Protein AF-A0A2U1L3G7-F1 (afdb_monomer)

InterPro domains:
  IPR022740 Polyphenol oxidase, C-terminal [PF12143] (25-99)

Radius of gyration: 17.49 Å; Cα contacts (8 Å, |Δi|>4): 101; chains: 1; bounding box: 60×28×33 Å

Secondary structure (DSSP, 8-state):
-------EEEEEEEEE----------S-----TTSEEE--EEEE-----TT-SS---------HHHHHHHT-TT-S--EEEEE--SS-TT-----------

Sequence (101 aa):
MGGSKTTDWISAPALEKESGDGGVKDDDEETAPDQTEFAGSFAQLPHKHKGKSSSKTNFRAGLTELLEELEADDDDNVLVTIVPRSGSEDITIDAIKIIYA

Structure (mmCIF, N/CA/C/O backbone):
data_AF-A0A2U1L3G7-F1
#
_entry.id   AF-A0A2U1L3G7-F1
#
loop_
_atom_site.group_PDB
_atom_site.id
_atom_site.type_symbol
_atom_site.label_atom_id
_atom_site.label_alt_id
_atom_site.label_comp_id
_atom_site.label_asym_id
_atom_site.label_entity_id
_atom_site.label_seq_id
_atom_site.pdbx_PDB_ins_code
_atom_site.Cartn_x
_atom_site.Cartn_y
_atom_site.Cartn_z
_atom_site.occupancy
_atom_site.B_iso_or_equiv
_atom_site.auth_seq_id
_atom_site.auth_comp_id
_atom_site.auth_asym_id
_atom_site.auth_atom_id
_atom_site.pdbx_PDB_model_num
ATOM 1 N N . MET A 1 1 ? 33.460 8.628 -17.632 1.00 36.56 1 MET A N 1
ATOM 2 C CA . MET A 1 1 ? 32.874 9.235 -16.419 1.00 36.56 1 MET A CA 1
ATOM 3 C C . MET A 1 1 ? 31.485 8.649 -16.223 1.00 36.56 1 MET A C 1
ATOM 5 O O . MET A 1 1 ? 30.638 8.859 -17.078 1.00 36.56 1 MET A O 1
ATOM 9 N N . GLY A 1 2 ? 31.301 7.815 -15.196 1.00 39.84 2 GLY A N 1
ATOM 10 C CA . GLY A 1 2 ? 30.062 7.069 -14.956 1.00 39.84 2 GLY A CA 1
ATOM 11 C C . GLY A 1 2 ? 28.976 7.958 -14.360 1.00 39.84 2 GLY A C 1
ATOM 12 O O . GLY A 1 2 ? 29.195 8.570 -13.317 1.00 39.84 2 GLY A O 1
ATOM 13 N N . GLY A 1 3 ? 27.843 8.037 -15.054 1.00 33.88 3 GLY A N 1
ATOM 14 C CA . GLY A 1 3 ? 26.671 8.800 -14.647 1.00 33.88 3 GLY A CA 1
ATOM 15 C C . GLY A 1 3 ? 26.046 8.277 -13.354 1.00 33.88 3 GLY A C 1
ATOM 16 O O . GLY A 1 3 ? 26.003 7.073 -13.091 1.00 33.88 3 GLY A O 1
ATOM 17 N N . SER A 1 4 ? 25.598 9.244 -12.567 1.00 45.75 4 SER A N 1
ATOM 18 C CA . SER A 1 4 ? 24.853 9.201 -11.314 1.00 45.75 4 SER A CA 1
ATOM 19 C C . SER A 1 4 ? 23.847 8.048 -11.249 1.00 45.75 4 SER A C 1
ATOM 21 O O . SER A 1 4 ? 22.900 8.010 -12.027 1.00 45.75 4 SER A O 1
ATOM 23 N N . LYS A 1 5 ? 24.005 7.121 -10.298 1.00 40.47 5 LYS A N 1
ATOM 24 C CA . LYS A 1 5 ? 22.953 6.148 -9.959 1.00 40.47 5 LYS A CA 1
ATOM 25 C C . LYS A 1 5 ? 22.122 6.752 -8.832 1.00 40.47 5 LYS A C 1
ATOM 27 O O . LYS A 1 5 ? 22.350 6.448 -7.664 1.00 40.47 5 LYS A O 1
ATOM 32 N N . THR A 1 6 ? 21.299 7.734 -9.195 1.00 40.91 6 THR A N 1
ATOM 33 C CA . THR A 1 6 ? 20.398 8.395 -8.252 1.00 40.91 6 THR A CA 1
ATOM 34 C C . THR A 1 6 ? 19.217 7.481 -7.940 1.00 40.91 6 THR A C 1
ATOM 36 O O . THR A 1 6 ? 18.846 6.630 -8.735 1.00 40.91 6 THR A O 1
ATOM 39 N N . THR A 1 7 ? 18.722 7.657 -6.728 1.00 47.09 7 THR A N 1
ATOM 40 C CA . THR A 1 7 ? 17.715 6.914 -5.970 1.00 47.09 7 THR A CA 1
ATOM 41 C C . THR A 1 7 ? 16.341 6.814 -6.633 1.00 47.09 7 THR A C 1
ATOM 43 O O . THR A 1 7 ? 15.823 7.837 -7.077 1.00 47.09 7 THR A O 1
ATOM 46 N N . ASP A 1 8 ? 15.708 5.639 -6.565 1.00 47.94 8 ASP A N 1
ATOM 47 C CA . ASP A 1 8 ? 14.390 5.391 -7.160 1.00 47.94 8 ASP A CA 1
ATOM 48 C C . ASP A 1 8 ? 13.282 5.263 -6.099 1.00 47.94 8 ASP A C 1
ATOM 50 O O . ASP A 1 8 ? 13.396 4.535 -5.108 1.00 47.94 8 ASP A O 1
ATOM 54 N N . TRP A 1 9 ? 12.231 6.057 -6.306 1.00 38.22 9 TRP A N 1
ATOM 55 C CA . TRP A 1 9 ? 11.055 6.231 -5.456 1.00 38.22 9 TRP A CA 1
ATOM 56 C C . TRP A 1 9 ? 9.872 5.533 -6.137 1.00 38.22 9 TRP A C 1
ATOM 58 O O . TRP A 1 9 ? 9.673 5.723 -7.334 1.00 38.22 9 TRP A O 1
ATOM 68 N N . ILE A 1 10 ? 9.070 4.763 -5.407 1.00 47.22 10 ILE A N 1
ATOM 69 C CA . ILE A 1 10 ? 7.785 4.223 -5.873 1.00 47.22 10 ILE A CA 1
ATOM 70 C C . ILE A 1 10 ? 6.727 4.801 -4.931 1.00 47.22 10 ILE A C 1
ATOM 72 O O . ILE A 1 10 ? 6.811 4.616 -3.719 1.00 47.22 10 ILE A O 1
ATOM 76 N N . SER A 1 11 ? 5.748 5.543 -5.444 1.00 44.97 11 SER A N 1
ATOM 77 C CA . SER A 1 11 ? 4.600 5.913 -4.609 1.00 44.97 11 SER A CA 1
ATOM 78 C C . SER A 1 11 ? 3.681 4.704 -4.483 1.00 44.97 11 SER A C 1
ATOM 80 O O . SER A 1 11 ? 3.484 3.957 -5.442 1.00 44.97 11 SER A O 1
ATOM 82 N N . ALA A 1 12 ? 3.195 4.480 -3.268 1.00 45.03 12 ALA A N 1
ATOM 83 C CA . ALA A 1 12 ? 2.315 3.379 -2.928 1.00 45.03 12 ALA A CA 1
ATOM 84 C C . ALA A 1 12 ? 0.886 3.679 -3.423 1.00 45.03 12 ALA A C 1
ATOM 86 O O . ALA A 1 12 ? 0.674 4.692 -4.101 1.00 45.03 12 ALA A O 1
ATOM 87 N N . PRO A 1 13 ? -0.069 2.773 -3.174 1.00 41.44 13 PRO A N 1
ATOM 88 C CA . PRO A 1 13 ? -1.346 2.861 -3.837 1.00 41.44 13 PRO A CA 1
ATOM 89 C C . PRO A 1 13 ? -2.218 4.022 -3.365 1.00 41.44 13 PRO A C 1
ATOM 91 O O . PRO A 1 13 ? -2.282 4.285 -2.166 1.00 41.44 13 PRO A O 1
ATOM 94 N N . ALA A 1 14 ? -2.911 4.664 -4.301 1.00 49.31 14 ALA A N 1
ATOM 95 C CA . ALA A 1 14 ? -4.079 5.490 -4.027 1.00 49.31 14 ALA A CA 1
ATOM 96 C C . ALA A 1 14 ? -5.286 4.574 -3.795 1.00 49.31 14 ALA A C 1
ATOM 98 O O . ALA A 1 14 ? -5.486 3.649 -4.578 1.00 49.31 14 ALA A O 1
ATOM 99 N N . LEU A 1 15 ? -6.041 4.771 -2.713 1.00 48.72 15 LEU A N 1
ATOM 100 C CA . LEU A 1 15 ? -7.315 4.070 -2.568 1.00 48.72 15 LEU A CA 1
ATOM 101 C C . LEU A 1 15 ? -8.400 4.838 -3.318 1.00 48.72 15 LEU A C 1
ATOM 103 O O . LEU A 1 15 ? -8.484 6.043 -3.120 1.00 48.72 15 LEU A O 1
ATOM 107 N N . GLU A 1 16 ? -9.201 4.178 -4.154 1.00 61.31 16 GLU A N 1
ATOM 108 C CA . GLU A 1 16 ? -10.349 4.806 -4.831 1.00 61.31 16 GLU A CA 1
ATOM 109 C C . GLU A 1 16 ? -11.653 4.108 -4.413 1.00 61.31 16 GLU A C 1
ATOM 111 O O . GLU A 1 16 ? -11.667 2.905 -4.120 1.00 61.31 16 GLU A O 1
ATOM 116 N N . LYS A 1 17 ? -12.753 4.863 -4.365 1.00 49.41 17 LYS A N 1
ATOM 117 C CA . LYS A 1 17 ? -14.091 4.325 -4.085 1.00 49.41 17 LYS A CA 1
ATOM 118 C C . LYS A 1 17 ? -14.684 3.628 -5.307 1.00 49.41 17 LYS A C 1
ATOM 120 O O . LYS A 1 17 ? -14.577 4.139 -6.417 1.00 49.41 17 LYS A O 1
ATOM 125 N N . GLU A 1 18 ? -15.382 2.512 -5.096 1.00 50.09 18 GLU A N 1
ATOM 126 C CA . GLU A 1 18 ? -16.274 1.930 -6.107 1.00 50.09 18 GLU A CA 1
ATOM 127 C C . GLU A 1 18 ? -17.716 2.340 -5.772 1.00 50.09 18 GLU A C 1
ATOM 129 O O . GLU A 1 18 ? -18.290 1.870 -4.791 1.00 50.09 18 GLU A O 1
ATOM 134 N N . SER A 1 19 ? -18.299 3.257 -6.554 1.00 48.62 19 SER A N 1
ATOM 135 C CA . SER A 1 19 ? -19.677 3.701 -6.333 1.00 48.62 19 SER A CA 1
ATOM 136 C C . SER A 1 19 ? -20.668 2.647 -6.854 1.00 48.62 19 SER A C 1
ATOM 138 O O . SER A 1 19 ? -20.673 2.272 -8.025 1.00 48.62 19 SER A O 1
ATOM 140 N N . GLY A 1 20 ? -21.494 2.100 -5.961 1.00 56.38 20 GLY A N 1
ATOM 141 C CA . GLY A 1 20 ? -22.512 1.110 -6.301 1.00 56.38 20 GLY A CA 1
ATOM 142 C C . GLY A 1 20 ? -23.872 1.745 -6.582 1.00 56.38 20 GLY A C 1
ATOM 143 O O . GLY A 1 20 ? -24.711 1.777 -5.686 1.00 56.38 20 GLY A O 1
ATOM 144 N N . ASP A 1 21 ? -24.135 2.183 -7.817 1.00 45.66 21 ASP A N 1
ATOM 145 C CA . ASP A 1 21 ? -25.509 2.312 -8.330 1.00 45.66 21 ASP A CA 1
ATOM 146 C C . ASP A 1 21 ? -25.576 2.051 -9.842 1.00 45.66 21 ASP A C 1
ATOM 148 O O . ASP A 1 21 ? -24.722 2.467 -10.623 1.00 45.66 21 ASP A O 1
ATOM 152 N N . GLY A 1 22 ? -26.593 1.295 -10.259 1.00 53.81 22 GLY A N 1
ATOM 153 C CA . GLY A 1 22 ? -26.748 0.788 -11.620 1.00 53.81 22 GLY A CA 1
ATOM 154 C C . GLY A 1 22 ? -27.025 1.884 -12.651 1.00 53.81 22 GLY A C 1
ATOM 155 O O . GLY A 1 22 ? -28.179 2.141 -12.989 1.00 53.81 22 GLY A O 1
ATOM 156 N N . GLY A 1 23 ? -25.965 2.453 -13.219 1.00 42.22 23 GLY A N 1
ATOM 157 C CA . GLY A 1 23 ? -25.976 3.306 -14.407 1.00 42.22 23 GLY A CA 1
ATOM 158 C C . GLY A 1 23 ? -25.190 2.669 -15.555 1.00 42.22 23 GLY A C 1
ATOM 159 O O . GLY A 1 23 ? -24.256 1.905 -15.339 1.00 42.22 23 GLY A O 1
ATOM 160 N N . VAL A 1 24 ? -25.607 2.928 -16.793 1.00 44.56 24 VAL A N 1
ATOM 161 C CA . VAL A 1 24 ? -24.979 2.419 -18.024 1.00 44.56 24 VAL A CA 1
ATOM 162 C C . VAL A 1 24 ? -23.472 2.711 -18.022 1.00 44.56 24 VAL A C 1
ATOM 164 O O . VAL A 1 24 ? -23.077 3.868 -17.952 1.00 44.56 24 VAL A O 1
ATOM 167 N N . LYS A 1 25 ? -22.655 1.654 -18.112 1.00 40.78 25 LYS A N 1
ATOM 168 C CA . LYS A 1 25 ? -21.193 1.729 -18.217 1.00 40.78 25 LYS A CA 1
ATOM 169 C C . LYS A 1 25 ? -20.773 2.265 -19.585 1.00 40.78 25 LYS A C 1
ATOM 171 O O . LYS A 1 25 ? -20.816 1.522 -20.565 1.00 40.78 25 LYS A O 1
ATOM 176 N N . ASP A 1 26 ? -20.330 3.513 -19.613 1.00 43.62 26 ASP A N 1
ATOM 177 C CA . ASP A 1 26 ? -19.289 3.968 -20.530 1.00 43.62 26 ASP A CA 1
ATOM 178 C C . ASP A 1 26 ? -17.955 3.877 -19.756 1.00 43.62 26 ASP A C 1
ATOM 180 O O . ASP A 1 26 ? -17.886 4.309 -18.609 1.00 43.62 26 ASP A O 1
ATOM 184 N N . ASP A 1 27 ? -16.932 3.238 -20.339 1.00 50.31 27 ASP A N 1
ATOM 185 C CA . ASP A 1 27 ? -15.608 2.931 -19.746 1.00 50.31 27 ASP A CA 1
ATOM 186 C C . ASP A 1 27 ? -14.731 4.190 -19.500 1.00 50.31 27 ASP A C 1
ATOM 188 O O . ASP A 1 27 ? -13.577 4.245 -19.925 1.00 50.31 27 ASP A O 1
ATOM 192 N N . ASP A 1 28 ? -15.273 5.226 -18.858 1.00 49.03 28 ASP A N 1
ATOM 193 C CA . ASP A 1 28 ? -14.547 6.453 -18.494 1.00 49.03 28 ASP A CA 1
ATOM 194 C C . ASP A 1 28 ? -15.166 7.102 -17.243 1.00 49.03 28 ASP A C 1
ATOM 196 O O . ASP A 1 28 ? -15.529 8.278 -17.226 1.00 49.03 28 ASP A O 1
ATOM 200 N N . GLU A 1 29 ? -15.360 6.314 -16.182 1.00 48.47 29 GLU A N 1
ATOM 201 C CA . GLU A 1 29 ? -15.627 6.876 -14.856 1.00 48.47 29 GLU A CA 1
ATOM 202 C C . GLU A 1 29 ? -14.286 7.394 -14.313 1.00 48.47 29 GLU A C 1
ATOM 204 O O . GLU A 1 29 ? -13.548 6.676 -13.639 1.00 48.47 29 GLU A O 1
ATOM 209 N N . GLU A 1 30 ? -13.920 8.623 -14.704 1.00 49.69 30 GLU A N 1
ATOM 210 C CA . GLU A 1 30 ? -12.861 9.388 -14.041 1.00 49.69 30 GLU A CA 1
ATOM 211 C C . GLU A 1 30 ? -13.231 9.480 -12.557 1.00 49.69 30 GLU A C 1
ATOM 213 O O . GLU A 1 30 ? -14.120 10.243 -12.170 1.00 49.69 30 GLU A O 1
ATOM 218 N N . THR A 1 31 ? -12.556 8.686 -11.726 1.00 51.66 31 THR A N 1
ATOM 219 C CA . THR A 1 31 ? -12.559 8.854 -10.276 1.00 51.66 31 THR A CA 1
ATOM 220 C C . THR A 1 31 ? -12.173 10.297 -9.992 1.00 51.66 31 THR A C 1
ATOM 222 O O . THR A 1 31 ? -11.100 10.779 -10.369 1.00 51.66 31 THR A O 1
ATOM 225 N N . ALA A 1 32 ? -13.109 11.044 -9.411 1.00 50.91 32 ALA A N 1
ATOM 226 C CA . ALA A 1 32 ? -12.894 12.454 -9.173 1.00 50.91 32 ALA A CA 1
ATOM 227 C C . ALA A 1 32 ? -11.681 12.614 -8.226 1.00 50.91 32 ALA A C 1
ATOM 229 O O . ALA A 1 32 ? -11.503 11.810 -7.308 1.00 50.91 32 ALA A O 1
ATOM 230 N N . PRO A 1 33 ? -10.791 13.599 -8.452 1.00 51.16 33 PRO A N 1
ATOM 231 C CA . PRO A 1 33 ? -9.525 13.721 -7.718 1.00 51.16 33 PRO A CA 1
ATOM 232 C C . PRO A 1 33 ? -9.694 13.945 -6.205 1.00 51.16 33 PRO A C 1
ATOM 234 O O . PRO A 1 33 ? -8.720 13.868 -5.462 1.00 51.16 33 PRO A O 1
ATOM 237 N N . ASP A 1 34 ? -10.911 14.243 -5.754 1.00 55.50 34 ASP A N 1
ATOM 238 C CA . ASP A 1 34 ? -11.338 14.338 -4.360 1.00 55.50 34 ASP A CA 1
ATOM 239 C C . ASP A 1 34 ? -11.733 12.989 -3.729 1.00 55.50 34 ASP A C 1
ATOM 241 O O . ASP A 1 34 ? -12.041 12.956 -2.544 1.00 55.50 34 ASP A O 1
ATOM 245 N N . GLN A 1 35 ? -11.693 11.879 -4.474 1.00 64.25 35 GLN A N 1
ATOM 246 C CA . GLN A 1 35 ? -12.055 10.536 -3.994 1.00 64.25 35 GLN A CA 1
ATOM 247 C C . GLN A 1 35 ? -10.862 9.583 -3.856 1.00 64.25 35 GLN A C 1
ATOM 249 O O . GLN A 1 35 ? -11.044 8.363 -3.841 1.00 64.25 35 GLN A O 1
ATOM 254 N N . THR A 1 36 ? -9.640 10.121 -3.772 1.00 67.75 36 THR A N 1
ATOM 255 C CA . THR A 1 36 ? -8.427 9.305 -3.649 1.00 67.75 36 THR A CA 1
ATOM 256 C C . THR A 1 36 ? -7.519 9.778 -2.522 1.00 67.75 36 THR A C 1
ATOM 258 O O . THR A 1 36 ? -7.080 10.928 -2.528 1.00 67.75 36 THR A O 1
ATOM 261 N N . GLU A 1 37 ? -7.165 8.872 -1.610 1.00 79.81 37 GLU A N 1
ATOM 262 C CA . GLU A 1 37 ? -6.296 9.161 -0.459 1.00 79.81 37 GLU A CA 1
ATOM 263 C C . GLU A 1 37 ? -4.928 8.476 -0.613 1.00 79.81 37 GLU A C 1
ATOM 265 O O . GLU A 1 37 ? -4.811 7.359 -1.136 1.00 79.81 37 GLU A O 1
ATOM 270 N N . PHE A 1 38 ? -3.860 9.133 -0.147 1.00 84.88 38 PHE A N 1
ATOM 271 C CA . PHE A 1 38 ? -2.490 8.646 -0.317 1.00 84.88 38 PHE A CA 1
ATOM 272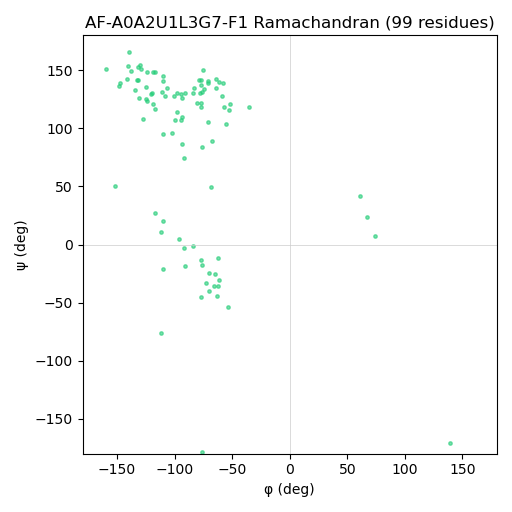 C C . PHE A 1 38 ? -1.990 7.838 0.887 1.00 84.88 38 PHE A C 1
ATOM 274 O O . PHE A 1 38 ? -1.582 8.395 1.904 1.00 84.88 38 PHE A O 1
ATOM 281 N N . ALA A 1 39 ? -1.885 6.514 0.725 1.00 88.06 39 ALA A N 1
ATOM 282 C CA . ALA A 1 39 ? -1.454 5.614 1.801 1.00 88.06 39 ALA A CA 1
ATOM 283 C C . ALA A 1 39 ? 0.063 5.613 2.089 1.00 88.06 39 ALA A C 1
ATOM 285 O O . ALA A 1 39 ? 0.511 5.072 3.103 1.00 88.06 39 ALA A O 1
ATOM 286 N N . GLY A 1 40 ? 0.886 6.189 1.205 1.00 88.25 40 GLY A N 1
ATOM 287 C CA . GLY A 1 40 ? 2.320 6.379 1.444 1.00 88.25 40 GLY A CA 1
ATOM 288 C C . GLY A 1 40 ? 3.215 6.095 0.241 1.00 88.25 40 GLY A C 1
ATOM 289 O O . GLY A 1 40 ? 2.761 5.911 -0.881 1.00 88.25 40 GLY A O 1
ATOM 290 N N . SER A 1 41 ? 4.532 6.069 0.458 1.00 87.00 41 SER A N 1
ATOM 291 C CA . SER A 1 41 ? 5.518 5.732 -0.580 1.00 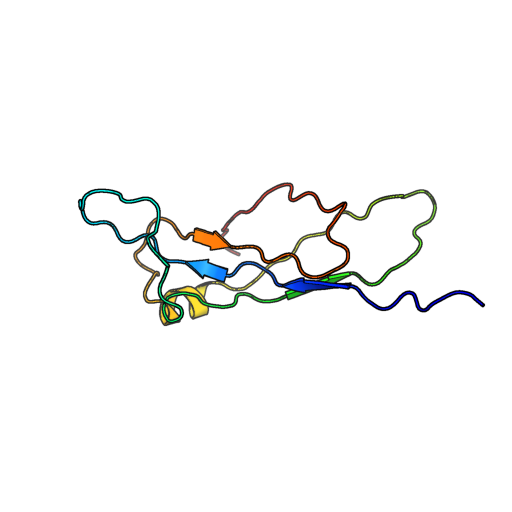87.00 41 SER A CA 1
ATOM 292 C C . SER A 1 41 ? 6.526 4.698 -0.093 1.00 87.00 41 SER A C 1
ATOM 294 O O . SER A 1 41 ? 6.822 4.586 1.097 1.00 87.00 41 SER A O 1
ATOM 296 N N . PHE A 1 42 ? 7.068 3.941 -1.040 1.00 86.69 42 PHE A N 1
ATOM 297 C CA . PHE A 1 42 ? 8.116 2.962 -0.828 1.00 86.69 42 PHE A CA 1
ATOM 298 C C . PHE A 1 42 ? 9.306 3.275 -1.740 1.00 86.69 42 PHE A C 1
ATOM 300 O O . PHE A 1 42 ? 9.189 3.316 -2.959 1.00 86.69 42 PHE A O 1
ATOM 307 N N . ALA A 1 43 ? 10.489 3.462 -1.165 1.00 85.75 43 ALA A N 1
ATOM 308 C CA . ALA A 1 43 ? 11.715 3.654 -1.932 1.00 85.75 43 ALA A CA 1
ATOM 309 C C . ALA A 1 43 ? 12.754 2.627 -1.496 1.00 85.75 43 ALA A C 1
ATOM 311 O O . ALA A 1 43 ? 12.974 2.415 -0.301 1.00 85.75 43 ALA A O 1
ATOM 312 N N . GLN A 1 44 ? 13.426 2.013 -2.468 1.00 81.88 44 GLN A N 1
ATOM 313 C CA . GLN A 1 44 ? 14.520 1.093 -2.198 1.00 81.88 44 GLN A CA 1
ATOM 314 C C . GLN A 1 44 ? 15.811 1.646 -2.789 1.00 81.88 44 GLN A C 1
ATOM 316 O O . GLN A 1 44 ? 15.973 1.765 -4.000 1.00 81.88 44 GLN A O 1
ATOM 321 N N . LEU A 1 45 ? 16.772 1.942 -1.917 1.00 83.38 45 LEU A N 1
ATOM 322 C CA . LEU A 1 45 ? 18.080 2.411 -2.353 1.00 83.38 45 LEU A CA 1
ATOM 323 C C . LEU A 1 45 ? 18.870 1.272 -3.018 1.00 83.38 45 LEU A C 1
ATOM 325 O O . LEU A 1 45 ? 18.873 0.151 -2.487 1.00 83.38 45 LEU A O 1
ATOM 329 N N . PRO A 1 46 ? 19.590 1.535 -4.126 1.00 77.56 46 PRO A N 1
ATOM 330 C CA . PRO A 1 46 ? 20.469 0.549 -4.736 1.00 77.56 46 PRO A CA 1
ATOM 331 C C . PRO A 1 46 ? 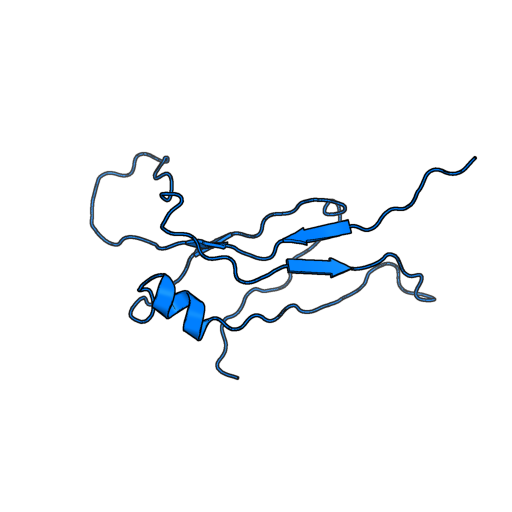21.518 0.058 -3.735 1.00 77.56 46 PRO A C 1
ATOM 333 O O . PRO A 1 46 ? 22.350 0.823 -3.249 1.00 77.56 46 PRO A O 1
ATOM 336 N N . HIS A 1 47 ? 21.504 -1.238 -3.440 1.00 78.75 47 HIS A N 1
ATOM 337 C CA . HIS A 1 47 ? 22.495 -1.870 -2.577 1.00 78.75 47 HIS A CA 1
ATOM 338 C C . HIS A 1 47 ? 22.853 -3.256 -3.111 1.00 78.75 47 HIS A C 1
ATOM 340 O O . HIS A 1 47 ? 22.016 -3.982 -3.642 1.00 78.75 47 HIS A O 1
ATOM 346 N N . LYS A 1 48 ? 24.133 -3.628 -2.999 1.00 76.31 48 LYS A N 1
ATOM 347 C CA . LYS A 1 48 ? 24.641 -4.895 -3.532 1.00 76.31 48 LYS A CA 1
ATOM 348 C C . LYS A 1 48 ? 24.597 -5.964 -2.450 1.00 76.31 48 LYS A C 1
ATOM 350 O O . LYS A 1 48 ? 25.407 -5.945 -1.527 1.00 76.31 48 LYS A O 1
ATOM 355 N N . HIS A 1 49 ? 23.700 -6.931 -2.596 1.00 76.25 49 HIS A N 1
ATOM 356 C CA . HIS A 1 49 ? 23.690 -8.111 -1.744 1.00 76.25 49 HIS A CA 1
ATOM 357 C C . HIS A 1 49 ? 24.497 -9.234 -2.415 1.00 76.25 49 HIS A C 1
ATOM 359 O O . HIS A 1 49 ? 24.256 -9.582 -3.572 1.00 76.25 49 HIS A O 1
ATOM 365 N N . LYS A 1 50 ? 25.490 -9.815 -1.722 1.00 80.38 50 LYS A N 1
ATOM 366 C CA . LYS A 1 50 ? 26.254 -10.948 -2.282 1.00 80.38 50 LYS A CA 1
ATOM 367 C C . LYS A 1 50 ? 25.294 -12.100 -2.602 1.00 80.38 50 LYS A C 1
ATOM 369 O O . LYS A 1 50 ? 24.522 -12.507 -1.735 1.00 80.38 50 LYS A O 1
ATOM 374 N N . GLY A 1 51 ? 25.360 -12.599 -3.837 1.00 76.88 51 GLY A N 1
ATOM 375 C CA . GLY A 1 51 ? 24.623 -13.780 -4.294 1.00 76.88 51 GLY A CA 1
ATOM 376 C C . GLY A 1 51 ? 23.120 -13.595 -4.525 1.00 76.88 51 GLY A C 1
ATOM 377 O O . GLY A 1 51 ? 22.452 -14.590 -4.779 1.00 76.88 51 GLY A O 1
ATOM 378 N N . LYS A 1 52 ? 22.577 -12.370 -4.446 1.00 76.06 52 LYS A N 1
ATOM 379 C CA . LYS A 1 52 ? 21.159 -12.097 -4.734 1.00 76.06 52 LYS A CA 1
ATOM 380 C C . LYS A 1 52 ? 21.043 -11.012 -5.801 1.00 76.06 52 LYS A C 1
ATOM 382 O O . LYS A 1 52 ? 21.629 -9.943 -5.650 1.00 76.06 52 LYS A O 1
ATOM 387 N N . SER A 1 53 ? 20.316 -11.314 -6.873 1.00 75.88 53 SER A N 1
ATOM 388 C CA . SER A 1 53 ? 20.026 -10.388 -7.975 1.00 75.88 53 SER A CA 1
ATOM 389 C C . SER A 1 53 ? 18.731 -9.601 -7.773 1.00 75.88 53 SER A C 1
ATOM 391 O O . SER A 1 53 ? 18.564 -8.568 -8.407 1.00 75.88 53 SER A O 1
ATOM 393 N N . SER A 1 54 ? 17.843 -10.058 -6.886 1.00 79.94 54 SER A N 1
ATOM 394 C CA . SER A 1 54 ? 16.587 -9.392 -6.542 1.00 79.94 54 SER A CA 1
ATOM 395 C C . SER A 1 54 ? 16.424 -9.259 -5.026 1.00 79.94 54 SER A C 1
ATOM 397 O O . SER A 1 54 ? 16.980 -10.040 -4.244 1.00 79.94 54 SER A O 1
ATOM 399 N N . SER A 1 55 ? 15.647 -8.259 -4.614 1.00 83.81 55 SER A N 1
ATOM 400 C CA . SER A 1 55 ? 15.261 -8.037 -3.221 1.00 83.81 55 SER A CA 1
ATOM 401 C C . SER A 1 55 ? 13.773 -8.309 -3.063 1.00 83.81 55 SER A C 1
ATOM 403 O O . SER A 1 55 ? 12.970 -7.800 -3.839 1.00 83.81 55 SER A O 1
ATOM 405 N N . LYS A 1 56 ? 13.401 -9.093 -2.046 1.00 88.69 56 LYS A N 1
ATOM 406 C CA . LYS A 1 56 ? 12.005 -9.265 -1.633 1.00 88.69 56 LYS A CA 1
ATOM 407 C C . LYS A 1 56 ? 11.755 -8.383 -0.416 1.00 88.69 56 LYS A C 1
ATOM 409 O O . LYS A 1 56 ? 12.520 -8.434 0.545 1.00 88.69 56 LYS A O 1
ATOM 414 N N . THR A 1 57 ? 10.712 -7.572 -0.488 1.00 89.69 57 THR A N 1
ATOM 415 C CA . THR A 1 57 ? 10.350 -6.572 0.519 1.00 89.69 57 THR A CA 1
ATOM 416 C C . THR A 1 57 ? 8.835 -6.557 0.703 1.00 89.69 57 THR A C 1
ATOM 418 O O . THR A 1 57 ? 8.103 -7.117 -0.114 1.00 89.69 57 THR A O 1
ATOM 421 N N . ASN A 1 58 ? 8.370 -5.932 1.780 1.00 91.69 58 ASN A N 1
ATOM 422 C CA . ASN A 1 58 ? 6.961 -5.685 2.043 1.00 91.69 58 ASN A CA 1
ATOM 423 C C . ASN A 1 58 ? 6.761 -4.222 2.450 1.00 91.69 58 ASN A C 1
ATOM 425 O O . ASN A 1 58 ? 7.552 -3.669 3.211 1.00 91.69 58 ASN A O 1
ATOM 429 N N . PHE A 1 59 ? 5.668 -3.628 1.986 1.00 91.81 59 PHE A N 1
ATOM 430 C CA . PHE A 1 59 ? 5.190 -2.320 2.419 1.00 91.81 59 PHE A CA 1
ATOM 431 C C . PHE A 1 59 ? 3.904 -2.513 3.231 1.00 91.81 59 PHE A C 1
ATOM 433 O O . PHE A 1 59 ? 3.100 -3.391 2.916 1.00 91.81 59 PHE A O 1
ATOM 440 N N . ARG A 1 60 ? 3.743 -1.746 4.309 1.00 92.62 60 ARG A N 1
ATOM 441 C CA . ARG A 1 60 ? 2.533 -1.717 5.139 1.00 92.62 60 ARG A CA 1
ATOM 442 C C . ARG A 1 60 ? 2.192 -0.259 5.415 1.00 92.62 60 ARG A C 1
ATOM 444 O O . ARG A 1 60 ? 3.082 0.490 5.809 1.00 92.62 60 ARG A O 1
ATOM 451 N N . ALA A 1 61 ? 0.927 0.091 5.241 1.00 91.06 61 ALA A N 1
ATOM 452 C CA . ALA A 1 61 ? 0.364 1.394 5.569 1.00 91.06 61 ALA A CA 1
ATOM 453 C C . ALA A 1 61 ? -0.820 1.203 6.522 1.00 91.06 61 ALA A C 1
ATOM 455 O O . ALA A 1 61 ? -1.484 0.164 6.474 1.00 91.06 61 ALA A O 1
ATOM 456 N N . GLY A 1 62 ? -1.050 2.177 7.401 1.00 91.81 62 GLY A N 1
ATOM 457 C CA . GLY A 1 62 ? -2.289 2.251 8.171 1.00 91.81 62 GLY A CA 1
ATOM 458 C C . GLY A 1 62 ? -3.411 2.726 7.256 1.00 91.81 62 GLY A C 1
ATOM 459 O O . GLY A 1 62 ? -3.191 3.653 6.484 1.00 91.81 62 GLY A O 1
ATOM 460 N N . LEU A 1 63 ? -4.567 2.064 7.312 1.00 91.50 63 LEU A N 1
ATOM 461 C CA . LEU A 1 63 ? -5.710 2.394 6.456 1.00 91.50 63 LEU A CA 1
ATOM 462 C C . LEU A 1 63 ? -6.877 3.022 7.222 1.00 91.50 63 LEU A C 1
ATOM 464 O O . LEU A 1 63 ? -7.657 3.707 6.594 1.00 91.50 63 LEU A O 1
ATOM 468 N N . THR A 1 64 ? -6.991 2.839 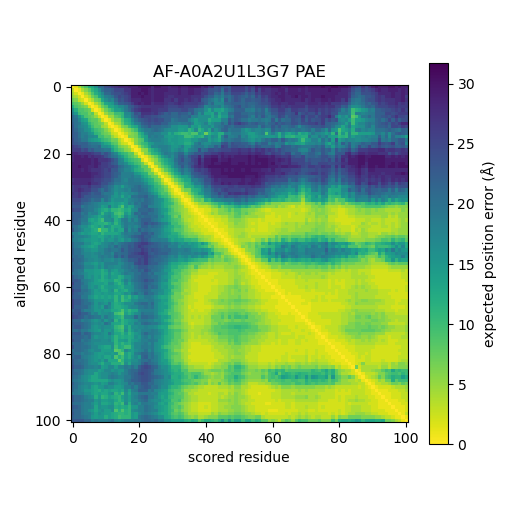8.543 1.00 91.56 64 THR A N 1
ATOM 469 C CA . THR A 1 64 ? -8.156 3.302 9.326 1.00 91.56 64 THR A CA 1
ATOM 470 C C . THR A 1 64 ? -8.452 4.787 9.133 1.00 91.56 64 THR A C 1
ATOM 472 O O . THR A 1 64 ? -9.542 5.127 8.708 1.00 91.56 64 THR A O 1
ATOM 475 N N . GLU A 1 65 ? -7.465 5.659 9.348 1.00 89.38 65 GLU A N 1
ATOM 476 C CA . GLU A 1 65 ? -7.648 7.109 9.172 1.00 89.38 65 GLU A CA 1
ATOM 477 C C . GLU A 1 65 ? -7.993 7.469 7.715 1.00 89.38 65 GLU A C 1
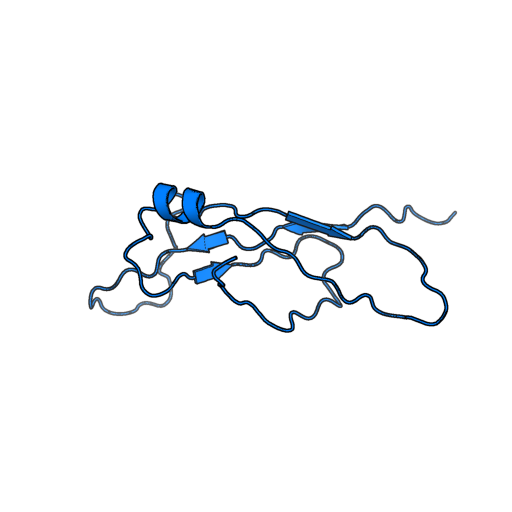ATOM 479 O O . GLU A 1 65 ? -8.827 8.331 7.478 1.00 89.38 65 GLU A O 1
ATOM 484 N N . LEU A 1 66 ? -7.417 6.756 6.740 1.00 90.00 66 LEU A N 1
ATOM 485 C CA . LEU A 1 66 ? -7.656 7.005 5.313 1.00 90.00 66 LEU A CA 1
ATOM 486 C C . LEU A 1 66 ? -9.055 6.558 4.870 1.00 90.00 66 LEU A C 1
ATOM 488 O O . LEU A 1 66 ? -9.631 7.154 3.969 1.00 90.00 66 LEU A O 1
ATOM 492 N N . LEU A 1 67 ? -9.588 5.488 5.464 1.00 90.19 67 LEU A N 1
ATOM 493 C CA . LEU A 1 67 ? -10.949 5.030 5.189 1.00 90.19 67 LEU A CA 1
ATOM 494 C C . LEU A 1 67 ? -11.968 6.014 5.768 1.00 90.19 67 LEU A C 1
ATOM 496 O O . LEU A 1 67 ? -12.911 6.353 5.062 1.00 90.19 67 LEU A O 1
ATOM 500 N N . GLU A 1 68 ? -11.715 6.548 6.965 1.00 89.19 68 GLU A N 1
ATOM 501 C CA . GLU A 1 68 ? -12.543 7.594 7.580 1.00 89.19 68 GLU A CA 1
ATOM 502 C C . GLU A 1 68 ? -12.537 8.892 6.764 1.00 89.19 68 GLU A C 1
ATOM 504 O O . GLU A 1 68 ? -13.596 9.470 6.523 1.00 89.19 68 GLU A O 1
ATOM 509 N N . GLU A 1 69 ? -11.367 9.335 6.294 1.00 87.75 69 GLU A N 1
ATOM 510 C CA . GLU A 1 69 ? -11.233 10.541 5.461 1.00 87.75 69 GLU A CA 1
ATOM 511 C C . GLU A 1 69 ? -11.917 10.390 4.100 1.00 87.75 69 GLU A C 1
ATOM 513 O O . GLU A 1 69 ? -12.543 11.334 3.613 1.00 87.75 69 GLU A O 1
ATOM 518 N N . LEU A 1 70 ? -11.870 9.185 3.527 1.00 86.69 70 LEU A N 1
ATOM 519 C CA . LEU A 1 70 ? -12.613 8.872 2.316 1.00 86.69 70 LEU A CA 1
ATOM 520 C C . LEU A 1 70 ? -14.105 8.658 2.580 1.00 86.69 70 LEU A C 1
ATOM 522 O O . LEU A 1 70 ? -14.860 8.732 1.624 1.00 86.69 70 LEU A O 1
ATOM 526 N N . GLU A 1 71 ? -14.566 8.417 3.810 1.00 86.75 71 GLU A N 1
ATOM 527 C CA . GLU A 1 71 ? -15.907 7.898 4.143 1.00 86.75 71 GLU A CA 1
ATOM 528 C C . GLU A 1 71 ? -16.173 6.498 3.538 1.00 86.75 71 GLU A C 1
ATOM 530 O O . GLU A 1 71 ? -17.233 6.251 2.956 1.00 86.75 71 GLU A O 1
ATOM 535 N N . ALA A 1 72 ? -15.179 5.607 3.588 1.00 88.31 72 ALA A N 1
ATOM 536 C CA . ALA A 1 72 ? -15.199 4.251 3.021 1.00 88.31 72 ALA A CA 1
ATOM 537 C C . ALA A 1 72 ? -15.200 3.134 4.091 1.00 88.31 72 ALA A C 1
ATOM 539 O O . ALA A 1 72 ? -14.992 1.967 3.765 1.00 88.31 72 ALA A O 1
ATOM 540 N N . ASP A 1 73 ? -15.401 3.451 5.375 1.00 87.12 73 ASP A N 1
ATOM 541 C CA . ASP A 1 73 ? -15.369 2.458 6.467 1.00 87.12 73 ASP A CA 1
ATOM 542 C C . ASP A 1 73 ? -16.478 1.405 6.397 1.00 87.12 73 ASP A C 1
ATOM 544 O O . ASP A 1 73 ? -16.318 0.303 6.925 1.00 87.12 73 ASP A O 1
ATOM 548 N N . AS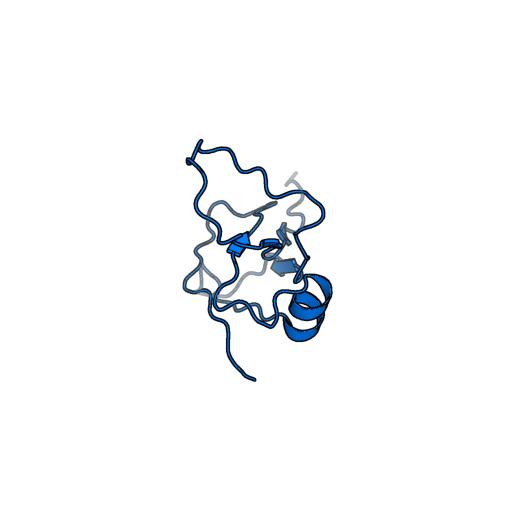P A 1 74 ? -17.597 1.751 5.759 1.00 89.38 74 ASP A N 1
ATOM 549 C CA . ASP A 1 74 ? -18.742 0.861 5.559 1.00 89.38 74 ASP A CA 1
ATOM 550 C C . ASP A 1 74 ? -18.672 0.093 4.221 1.00 89.38 74 ASP A C 1
ATOM 552 O O . ASP A 1 74 ? -19.538 -0.744 3.953 1.00 89.38 74 ASP A O 1
ATOM 556 N N . ASP A 1 75 ? -17.656 0.345 3.384 1.00 88.69 75 ASP A N 1
ATOM 557 C CA . ASP A 1 75 ? -17.504 -0.306 2.081 1.00 88.69 75 ASP A CA 1
ATOM 558 C C . ASP A 1 75 ? -16.828 -1.683 2.210 1.00 88.69 75 ASP A C 1
ATOM 560 O O . ASP A 1 75 ? -15.797 -1.859 2.864 1.00 88.69 75 ASP A O 1
ATOM 564 N N . ASP A 1 76 ? -17.375 -2.686 1.515 1.00 89.62 76 ASP A N 1
ATOM 565 C CA . ASP A 1 76 ? -16.826 -4.052 1.514 1.00 89.62 76 ASP A CA 1
ATOM 566 C C . ASP A 1 76 ? -15.487 -4.160 0.756 1.00 89.62 76 ASP A C 1
ATOM 568 O O . ASP A 1 76 ? -14.704 -5.087 0.988 1.00 89.62 76 ASP A O 1
ATOM 572 N N . ASN A 1 77 ? -15.234 -3.251 -0.193 1.00 86.19 77 ASN A N 1
ATOM 573 C CA . ASN A 1 77 ? -14.058 -3.263 -1.061 1.00 86.19 77 ASN A CA 1
ATOM 574 C C . ASN A 1 77 ? -13.527 -1.848 -1.290 1.00 86.19 77 ASN A C 1
ATOM 576 O O . ASN A 1 77 ? -14.277 -0.880 -1.286 1.00 86.19 77 ASN A O 1
ATOM 580 N N . VAL A 1 78 ? -12.229 -1.759 -1.576 1.00 88.12 78 VAL A N 1
ATOM 581 C CA . VAL A 1 78 ? -11.553 -0.517 -1.964 1.00 88.12 78 VAL A CA 1
ATOM 582 C C . VAL A 1 78 ? -10.684 -0.764 -3.194 1.00 88.12 78 VAL A C 1
ATOM 584 O O . VAL A 1 78 ? -10.043 -1.818 -3.305 1.00 88.12 78 VAL A O 1
ATOM 587 N N . LEU A 1 79 ? -10.639 0.194 -4.119 1.00 88.56 79 LEU A N 1
ATOM 588 C CA . LEU A 1 79 ? -9.724 0.151 -5.259 1.00 88.56 79 LEU A CA 1
ATOM 589 C C . LEU A 1 79 ? -8.331 0.572 -4.795 1.00 88.56 79 LEU A C 1
ATOM 591 O O . LEU A 1 79 ? -8.217 1.448 -3.960 1.00 88.56 79 LEU A O 1
ATOM 595 N N . VAL A 1 80 ? -7.269 -0.060 -5.297 1.00 88.81 80 VAL A N 1
ATOM 596 C CA . VAL A 1 80 ? -5.880 0.155 -4.858 1.00 88.81 80 VAL A CA 1
ATOM 597 C C . VAL A 1 80 ? -5.012 0.468 -6.084 1.00 88.81 80 VAL A C 1
ATOM 599 O O . VAL A 1 80 ? -4.669 -0.430 -6.853 1.00 88.81 80 VAL A O 1
ATOM 602 N N . THR A 1 81 ? -4.587 1.719 -6.237 1.00 88.69 81 THR A N 1
ATOM 603 C CA . THR A 1 81 ? -3.937 2.257 -7.442 1.00 88.69 81 THR A CA 1
ATOM 604 C C . THR A 1 81 ? -2.463 2.551 -7.223 1.00 88.69 81 THR A C 1
ATOM 606 O O . THR A 1 81 ? -2.074 3.611 -6.747 1.00 88.69 81 THR A O 1
ATOM 609 N N . ILE A 1 82 ? -1.600 1.602 -7.585 1.00 88.69 82 ILE A N 1
ATOM 610 C CA . ILE A 1 82 ? -0.143 1.712 -7.420 1.00 88.69 82 ILE A CA 1
ATOM 611 C C . ILE A 1 82 ? 0.457 2.539 -8.554 1.00 88.69 82 ILE A C 1
ATOM 613 O O . ILE A 1 82 ? 0.365 2.157 -9.718 1.00 88.69 82 ILE A O 1
ATOM 617 N N . VAL A 1 83 ? 1.140 3.633 -8.205 1.00 86.12 83 VAL A N 1
ATOM 618 C CA . VAL A 1 83 ? 1.740 4.549 -9.183 1.00 86.12 83 VAL A CA 1
ATOM 619 C C . VAL A 1 83 ? 3.255 4.312 -9.287 1.00 86.12 83 VAL A C 1
ATOM 621 O O . VAL A 1 83 ? 4.028 4.870 -8.495 1.00 86.12 83 VAL A O 1
ATOM 624 N N . PRO A 1 84 ? 3.734 3.517 -10.267 1.00 84.81 84 PRO A N 1
ATOM 625 C CA . PRO A 1 84 ? 5.163 3.396 -10.530 1.00 84.81 84 PRO A CA 1
ATOM 626 C C . PRO A 1 84 ? 5.730 4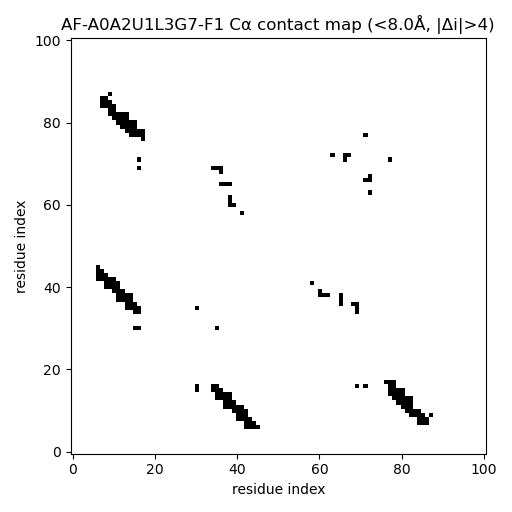.747 -10.983 1.00 84.81 84 PRO A C 1
ATOM 628 O O . PRO A 1 84 ? 5.134 5.442 -11.806 1.00 84.81 84 PRO A O 1
ATOM 631 N N . ARG A 1 85 ? 6.886 5.140 -10.434 1.00 82.25 85 ARG A N 1
ATOM 632 C CA . ARG A 1 85 ? 7.557 6.399 -10.800 1.00 82.25 85 ARG A CA 1
ATOM 633 C C . ARG A 1 85 ? 8.859 6.123 -11.544 1.00 82.25 85 ARG A C 1
ATOM 635 O O . ARG A 1 85 ? 8.889 6.249 -12.762 1.00 82.25 85 ARG A O 1
ATOM 642 N N . SER A 1 86 ? 9.908 5.717 -10.831 1.00 76.75 86 SER A N 1
ATOM 643 C CA . SER A 1 86 ? 11.228 5.441 -11.415 1.00 76.75 86 SER A CA 1
ATOM 644 C C . SER A 1 86 ? 11.751 4.072 -10.989 1.00 76.75 86 SER A C 1
ATOM 646 O O . SER A 1 86 ? 11.404 3.583 -9.915 1.00 76.75 86 SER A O 1
ATOM 648 N N . GLY A 1 87 ? 12.578 3.447 -11.835 1.00 73.69 87 GLY A N 1
ATOM 649 C CA . GLY A 1 87 ? 13.213 2.154 -11.544 1.00 73.69 87 GLY A CA 1
ATOM 650 C C . GLY A 1 87 ? 12.237 0.974 -11.453 1.00 73.69 87 GLY A C 1
ATOM 651 O O . GLY A 1 87 ? 12.529 -0.015 -10.785 1.00 73.69 87 GLY A O 1
ATOM 652 N N . SER A 1 88 ? 11.063 1.083 -12.085 1.00 70.62 88 SER A N 1
ATOM 653 C CA . SER A 1 88 ? 9.963 0.121 -11.956 1.00 70.62 88 SER A CA 1
ATOM 654 C C . SER A 1 88 ? 9.892 -0.946 -13.046 1.00 70.62 88 SER A C 1
ATOM 656 O O . SER A 1 88 ? 8.950 -1.731 -13.064 1.00 70.62 88 SER A O 1
ATOM 658 N N . GLU A 1 89 ? 10.865 -0.975 -13.955 1.00 79.19 89 GLU A N 1
ATOM 659 C CA . GLU A 1 89 ? 10.895 -1.889 -15.104 1.00 79.19 89 GLU A CA 1
ATOM 660 C C . GLU A 1 89 ? 10.925 -3.375 -14.705 1.00 79.19 89 GLU A C 1
ATOM 662 O O . GLU A 1 89 ? 10.315 -4.197 -15.382 1.00 79.19 89 GLU A O 1
ATOM 667 N N . ASP A 1 90 ? 11.528 -3.695 -13.555 1.00 83.69 90 ASP A N 1
ATOM 668 C CA . ASP A 1 90 ? 11.697 -5.067 -13.054 1.00 83.69 90 ASP A CA 1
ATOM 669 C C . ASP A 1 90 ? 10.964 -5.320 -11.718 1.00 83.69 90 ASP A C 1
ATOM 671 O O . ASP A 1 90 ? 11.382 -6.151 -10.903 1.00 83.69 90 ASP A O 1
ATOM 675 N N . ILE A 1 91 ? 9.877 -4.590 -11.442 1.00 86.31 91 ILE A N 1
ATOM 676 C CA . ILE A 1 91 ? 9.093 -4.773 -10.211 1.00 86.31 91 ILE A CA 1
ATOM 677 C C . ILE A 1 91 ? 7.980 -5.795 -10.436 1.00 86.31 91 ILE A C 1
ATOM 679 O O . ILE A 1 91 ? 7.187 -5.692 -11.365 1.00 86.31 91 ILE A O 1
ATOM 683 N N . THR A 1 92 ? 7.879 -6.768 -9.531 1.00 90.06 92 THR A N 1
ATOM 684 C CA . THR A 1 92 ? 6.748 -7.702 -9.462 1.00 90.06 92 THR A CA 1
ATOM 685 C C . THR A 1 92 ? 6.060 -7.575 -8.112 1.00 90.06 92 THR A C 1
ATOM 687 O O . THR A 1 92 ? 6.711 -7.638 -7.067 1.00 90.06 92 THR A O 1
ATOM 690 N N . ILE A 1 93 ? 4.738 -7.424 -8.139 1.00 91.12 93 ILE A 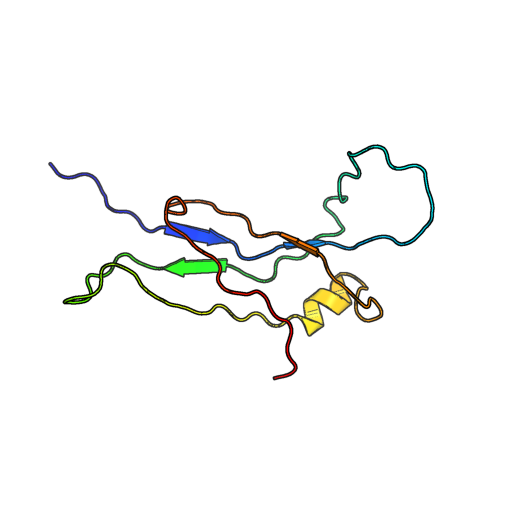N 1
ATOM 691 C CA . ILE A 1 93 ? 3.898 -7.366 -6.944 1.00 91.12 93 ILE A CA 1
ATOM 692 C C . ILE A 1 93 ? 3.301 -8.751 -6.727 1.00 91.12 93 ILE A C 1
ATOM 694 O O . ILE A 1 93 ? 2.537 -9.240 -7.550 1.00 91.12 93 ILE A O 1
ATOM 698 N N . ASP A 1 94 ? 3.697 -9.392 -5.630 1.00 93.75 94 ASP A N 1
ATOM 699 C CA . ASP A 1 94 ? 3.310 -10.774 -5.317 1.00 93.75 94 ASP A CA 1
ATOM 700 C C . ASP A 1 94 ? 1.867 -10.852 -4.790 1.00 93.75 94 ASP A C 1
ATOM 702 O O . ASP A 1 94 ? 1.082 -11.702 -5.197 1.00 93.75 94 ASP A O 1
ATOM 706 N N . ALA A 1 95 ? 1.501 -9.948 -3.876 1.00 93.75 95 ALA A N 1
ATOM 707 C CA . ALA A 1 95 ? 0.162 -9.887 -3.306 1.00 93.75 95 ALA A CA 1
ATOM 708 C C . ALA A 1 95 ? -0.134 -8.511 -2.702 1.00 93.75 95 ALA A C 1
ATOM 710 O O . ALA A 1 95 ? 0.759 -7.856 -2.161 1.00 93.75 95 ALA A O 1
ATOM 711 N N . ILE A 1 96 ? -1.414 -8.144 -2.711 1.00 93.06 96 ILE A N 1
ATOM 712 C CA . ILE A 1 96 ? -1.984 -7.007 -1.986 1.00 93.06 96 ILE A CA 1
ATOM 713 C C . ILE A 1 96 ? -3.047 -7.581 -1.048 1.00 93.06 96 ILE A C 1
ATOM 715 O O . ILE A 1 96 ? -3.852 -8.412 -1.469 1.00 93.06 96 ILE A O 1
ATOM 719 N N . LYS A 1 97 ? -2.993 -7.225 0.239 1.00 93.12 97 LYS A N 1
ATOM 720 C CA . LYS A 1 97 ? -3.904 -7.745 1.270 1.00 93.12 97 LYS A CA 1
ATOM 721 C C . LYS A 1 97 ? -4.162 -6.684 2.330 1.00 93.12 97 LYS A C 1
ATOM 723 O O . LYS A 1 97 ? -3.212 -6.055 2.793 1.00 93.12 97 LYS A O 1
ATOM 728 N N . ILE A 1 98 ? -5.412 -6.587 2.765 1.00 92.19 98 ILE A N 1
ATOM 729 C CA . ILE A 1 98 ? -5.819 -5.842 3.956 1.00 92.19 98 ILE A CA 1
ATOM 730 C C . ILE A 1 98 ? -5.954 -6.853 5.097 1.00 92.19 98 ILE A C 1
ATOM 732 O O . ILE A 1 98 ? -6.532 -7.926 4.920 1.00 92.19 98 ILE A O 1
ATOM 736 N N . ILE A 1 99 ? -5.341 -6.557 6.241 1.00 93.38 99 ILE A N 1
ATOM 737 C CA . ILE A 1 99 ? -5.367 -7.413 7.432 1.00 93.38 99 ILE A CA 1
ATOM 738 C C . ILE A 1 99 ? -5.574 -6.552 8.673 1.00 93.38 99 ILE A C 1
ATOM 740 O O . ILE A 1 99 ? -5.076 -5.430 8.733 1.00 93.38 99 ILE A O 1
ATOM 744 N N . TYR A 1 100 ? -6.222 -7.118 9.687 1.00 90.69 100 TYR A N 1
ATOM 745 C CA . TYR A 1 100 ? -6.182 -6.567 11.038 1.00 90.69 100 TYR A CA 1
ATOM 746 C C . TYR A 1 100 ? -4.827 -6.899 11.675 1.00 90.69 100 TYR A C 1
ATOM 748 O O . TYR A 1 100 ? -4.360 -8.040 11.574 1.00 90.69 100 TYR A O 1
ATOM 756 N N . ALA A 1 101 ? -4.180 -5.894 12.265 1.00 79.25 101 ALA A N 1
ATOM 757 C CA . ALA A 1 101 ? -2.836 -5.979 12.838 1.00 79.25 101 ALA A CA 1
ATOM 758 C C . ALA A 1 101 ? -2.853 -5.836 14.361 1.00 79.25 101 ALA A C 1
ATOM 760 O O . ALA A 1 101 ? -3.688 -5.058 14.870 1.00 79.25 101 ALA A O 1
#

Mean predicted aligned error: 12.84 Å

Solvent-accessible surface area (backbone atoms only — not comparable to full-atom values): 7213 Å² total; per-residue (Å²): 136,86,77,83,88,76,78,36,48,29,46,41,37,32,39,33,79,74,82,90,70,100,65,89,86,65,102,71,79,73,76,56,84,90,52,56,47,82,54,48,69,50,67,63,72,92,75,89,53,88,96,50,95,74,85,90,83,87,86,85,62,80,53,70,71,54,27,59,76,69,69,44,76,87,51,96,67,73,43,77,46,68,45,79,70,43,86,53,91,86,68,80,86,90,80,86,83,90,77,91,128

Nearest PDB structures (foldseek):
  6elt-assembly1_A  TM=8.209E-01  e=4.212E-04  Malus domestica

Foldseek 3Di:
DDDDPDWFKWFWWWKADDDDDDDDDDPDPPRPPQQTDGQGIDTDGDD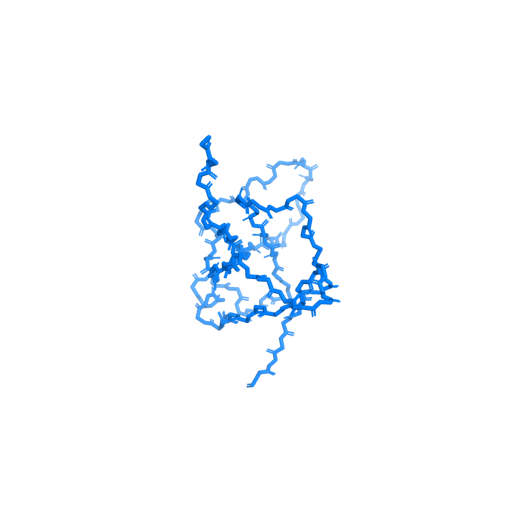DDPPDPDDDDDDDGDCPVVCVSNVNPPPPDIDIGTGGDPPCPPDDDPDDDDDDD

Organism: Artemisia annua (NCBI:txid35608)

pLDDT: mean 72.44, std 19.33, range [33.88, 93.75]